Protein AF-A0A9Q9UMZ6-F1 (afdb_monomer)

Nearest PDB structures (foldseek):
  8jyw-assembly1_A  TM=4.041E-01  e=1.879E-01  Trichoplax adhaerens
  4rlc-assembly1_A  TM=1.511E-01  e=2.013E-01  Pseudomonas aeruginosa
  3qq2-assembly1_A-2  TM=2.548E-01  e=5.135E+00  Bordetella pertussis

Sequence (107 aa):
MKKLLIAAAVLAVSGAAFAASGTLSSSNSSSGGQTMAGVAGFGHFTATDSGAALGAAGAVAGGPGSGSISYTNHTQTSTVGGFGFGGAQAGGSSGANAGSVGWTYHH

Radius of gyration: 27.6 Å; Cα contacts (8 Å, |Δi|>4): 276; chains: 1; bounding box: 75×30×60 Å

Structure (mmCIF, N/CA/C/O backbone):
data_AF-A0A9Q9UMZ6-F1
#
_entry.id   AF-A0A9Q9UMZ6-F1
#
loop_
_atom_site.group_PDB
_atom_site.id
_atom_site.type_symbol
_atom_site.label_atom_id
_atom_site.label_alt_id
_atom_site.label_comp_id
_atom_site.label_asym_id
_atom_site.label_entity_id
_atom_site.label_seq_id
_atom_site.pdbx_PDB_ins_code
_atom_site.Cartn_x
_atom_site.Cartn_y
_atom_site.Cartn_z
_atom_site.occupancy
_atom_site.B_iso_or_equiv
_atom_site.auth_seq_id
_atom_site.auth_comp_id
_atom_site.auth_asym_id
_atom_site.auth_atom_id
_atom_site.pdbx_PDB_model_num
ATOM 1 N N . MET A 1 1 ? 51.422 -24.708 -28.842 1.00 49.88 1 MET A N 1
ATOM 2 C CA . MET A 1 1 ? 50.498 -24.355 -27.737 1.00 49.88 1 MET A CA 1
ATOM 3 C C . MET A 1 1 ? 50.142 -22.863 -27.654 1.00 49.88 1 MET A C 1
ATOM 5 O O . MET A 1 1 ? 49.038 -22.557 -27.239 1.00 49.88 1 MET A O 1
ATOM 9 N N . LYS A 1 2 ? 50.992 -21.924 -28.109 1.00 50.59 2 LYS A N 1
ATOM 10 C CA . LYS A 1 2 ? 50.693 -20.472 -28.059 1.00 50.59 2 LYS A CA 1
ATOM 11 C C . LYS A 1 2 ? 49.472 -20.039 -28.902 1.00 50.59 2 LYS A C 1
ATOM 13 O O . LYS A 1 2 ? 48.716 -19.177 -28.482 1.00 50.59 2 LYS A O 1
ATOM 18 N N . LYS A 1 3 ? 49.237 -20.680 -30.056 1.00 47.00 3 LYS A N 1
ATOM 19 C CA . LYS A 1 3 ? 48.111 -20.369 -30.964 1.00 47.00 3 LYS A CA 1
ATOM 20 C C . LYS A 1 3 ? 46.733 -20.748 -30.393 1.00 47.00 3 LYS A C 1
ATOM 22 O O . LYS A 1 3 ? 45.764 -20.048 -30.650 1.00 47.00 3 LYS A O 1
ATOM 27 N N . LEU A 1 4 ? 46.663 -21.816 -29.590 1.00 53.81 4 LEU A N 1
ATOM 28 C CA . LEU A 1 4 ? 45.422 -22.260 -28.938 1.00 53.81 4 LEU A CA 1
ATOM 29 C C . LEU A 1 4 ? 45.017 -21.324 -27.791 1.00 53.81 4 LEU A C 1
ATOM 31 O O . LEU A 1 4 ? 43.839 -21.036 -27.630 1.00 53.81 4 LEU A O 1
ATOM 35 N N . LEU A 1 5 ? 45.996 -20.792 -27.052 1.00 54.31 5 LEU A N 1
ATOM 36 C CA . LEU A 1 5 ? 45.752 -19.797 -26.003 1.00 54.31 5 LEU A CA 1
ATOM 37 C C . LEU A 1 5 ? 45.221 -18.474 -26.571 1.00 54.31 5 LEU A C 1
ATOM 39 O O . LEU A 1 5 ? 44.319 -17.882 -25.992 1.00 54.31 5 LEU A O 1
ATOM 43 N N . ILE A 1 6 ? 45.731 -18.041 -27.727 1.00 61.75 6 ILE A N 1
ATOM 44 C CA . ILE A 1 6 ? 45.245 -16.831 -28.406 1.00 61.75 6 ILE A CA 1
ATOM 45 C C . ILE A 1 6 ? 43.820 -17.041 -28.932 1.00 61.75 6 ILE A C 1
ATOM 47 O O . ILE A 1 6 ? 42.973 -16.179 -28.737 1.00 61.75 6 ILE A O 1
ATOM 51 N N . ALA A 1 7 ? 43.524 -18.194 -29.540 1.00 55.19 7 ALA A N 1
ATOM 52 C CA . ALA A 1 7 ? 42.178 -18.501 -30.023 1.00 55.19 7 ALA A CA 1
ATOM 53 C C . ALA A 1 7 ? 41.148 -18.556 -28.882 1.00 55.19 7 ALA A C 1
ATOM 55 O O . ALA A 1 7 ? 40.063 -18.004 -29.024 1.00 55.19 7 ALA A O 1
ATOM 56 N N . ALA A 1 8 ? 41.501 -19.147 -27.735 1.00 56.34 8 ALA A N 1
ATOM 57 C CA . ALA A 1 8 ? 40.640 -19.180 -26.554 1.00 56.34 8 ALA A CA 1
ATOM 58 C C . ALA A 1 8 ? 40.428 -17.786 -25.942 1.00 56.34 8 ALA A C 1
ATOM 60 O O . ALA A 1 8 ? 39.316 -17.459 -25.542 1.00 56.34 8 ALA A O 1
ATOM 61 N N . ALA A 1 9 ? 41.467 -16.946 -25.914 1.00 54.84 9 ALA A N 1
ATOM 62 C CA . ALA A 1 9 ? 41.355 -15.570 -25.441 1.00 54.84 9 ALA A CA 1
ATOM 63 C C . ALA A 1 9 ? 40.474 -14.717 -26.366 1.00 54.84 9 ALA A C 1
ATOM 65 O O . ALA A 1 9 ? 39.639 -13.963 -25.882 1.00 54.84 9 ALA A O 1
ATOM 66 N N . VAL A 1 10 ? 40.603 -14.874 -27.688 1.00 58.09 10 VAL A N 1
ATOM 67 C CA . VAL A 1 10 ? 39.743 -14.188 -28.663 1.00 58.09 10 VAL A CA 1
ATOM 68 C C . VAL A 1 10 ? 38.302 -14.681 -28.546 1.00 58.09 10 VAL A C 1
ATOM 70 O O . VAL A 1 10 ? 37.403 -13.855 -28.464 1.00 58.09 10 VAL A O 1
ATOM 73 N N . LEU A 1 11 ? 38.063 -15.992 -28.433 1.00 56.81 11 LEU A N 1
ATOM 74 C CA . LEU A 1 11 ? 36.710 -16.530 -28.249 1.00 56.81 11 LEU A CA 1
ATOM 75 C C . LEU A 1 11 ? 36.073 -16.069 -26.925 1.00 56.81 11 LEU A C 1
ATOM 77 O O . LEU A 1 11 ? 34.880 -15.783 -26.890 1.00 56.81 11 LEU A O 1
ATOM 81 N N . ALA A 1 12 ? 36.859 -15.966 -25.848 1.00 56.41 12 ALA A N 1
ATOM 82 C CA . ALA A 1 12 ? 36.399 -15.486 -24.545 1.00 56.41 12 ALA A CA 1
ATOM 83 C C . ALA A 1 12 ? 36.126 -13.971 -24.538 1.00 56.41 12 ALA A C 1
ATOM 85 O O . ALA A 1 12 ? 35.141 -13.533 -23.949 1.00 56.41 12 ALA A O 1
ATOM 86 N N . VAL A 1 13 ? 36.945 -13.173 -25.231 1.00 54.06 13 VAL A N 1
ATOM 87 C CA . VAL A 1 13 ? 36.735 -11.724 -25.397 1.00 54.06 13 VAL A CA 1
ATOM 88 C C . VAL A 1 13 ? 35.546 -11.440 -26.321 1.00 54.06 13 VAL A C 1
ATOM 90 O O . VAL A 1 13 ? 34.738 -10.565 -26.021 1.00 54.06 13 VAL A O 1
ATOM 93 N N . SER A 1 14 ? 35.367 -12.215 -27.394 1.00 50.75 14 SER A N 1
ATOM 94 C CA . SER A 1 14 ? 34.195 -12.129 -28.275 1.00 50.75 14 SER A CA 1
ATOM 95 C C . SER A 1 14 ? 32.912 -12.612 -27.589 1.00 50.75 14 SER A C 1
ATOM 97 O O . SER A 1 14 ? 31.864 -11.999 -27.765 1.00 50.75 14 SER A O 1
ATOM 99 N N . GLY A 1 15 ? 32.986 -13.657 -26.758 1.00 51.06 15 GLY A N 1
ATOM 100 C CA . GLY A 1 15 ? 31.858 -14.139 -25.954 1.00 51.06 15 GLY A CA 1
ATOM 101 C C . GLY A 1 15 ? 31.444 -13.163 -24.848 1.00 51.06 15 GLY A C 1
ATOM 102 O O . GLY A 1 15 ? 30.253 -12.969 -24.622 1.00 51.06 15 GLY A O 1
ATOM 103 N N . ALA A 1 16 ? 32.404 -12.488 -24.208 1.00 48.66 16 ALA A N 1
ATOM 104 C CA . ALA A 1 16 ? 32.133 -11.446 -23.216 1.00 48.66 16 ALA A CA 1
ATOM 105 C C . ALA A 1 16 ? 31.567 -10.160 -23.845 1.00 48.66 16 ALA A C 1
ATOM 107 O O . ALA A 1 16 ? 30.708 -9.522 -23.244 1.00 48.66 16 ALA A O 1
ATOM 108 N N . ALA A 1 17 ? 31.986 -9.804 -25.065 1.00 48.12 17 ALA A N 1
ATOM 109 C CA . ALA A 1 17 ? 31.409 -8.684 -25.813 1.00 48.12 17 ALA A CA 1
ATOM 110 C C . ALA A 1 17 ? 29.979 -8.981 -26.309 1.00 48.12 17 ALA A C 1
ATOM 112 O O . ALA A 1 17 ? 29.137 -8.090 -26.302 1.00 48.12 17 ALA A O 1
ATOM 113 N N . PHE A 1 18 ? 29.674 -10.235 -26.665 1.00 49.72 18 PHE A N 1
ATOM 114 C CA . PHE A 1 18 ? 28.316 -10.657 -27.033 1.00 49.72 18 PHE A CA 1
ATOM 115 C C . PHE A 1 18 ? 27.386 -10.762 -25.809 1.00 49.72 18 PHE A C 1
ATOM 117 O O . PHE A 1 18 ? 26.218 -10.395 -25.885 1.00 49.72 18 PHE A O 1
ATOM 124 N N . ALA A 1 19 ? 27.911 -11.171 -24.648 1.00 48.47 19 ALA A N 1
ATOM 125 C CA . ALA A 1 19 ? 27.186 -11.148 -23.372 1.00 48.47 19 ALA A CA 1
ATOM 126 C C . ALA A 1 19 ? 27.004 -9.729 -22.785 1.00 48.47 19 ALA A C 1
ATOM 128 O O . ALA A 1 19 ? 26.188 -9.543 -21.886 1.00 48.47 19 ALA A O 1
ATOM 129 N N . ALA A 1 20 ? 27.742 -8.735 -23.293 1.00 51.53 20 ALA A N 1
ATOM 130 C CA . ALA A 1 20 ? 27.639 -7.326 -22.908 1.00 51.53 20 ALA A CA 1
ATOM 131 C C . ALA A 1 20 ? 26.728 -6.492 -23.833 1.00 51.53 20 ALA A C 1
ATOM 133 O O . ALA A 1 20 ? 26.527 -5.303 -23.584 1.00 51.53 20 ALA A O 1
ATOM 134 N N . SER A 1 21 ? 26.163 -7.082 -24.891 1.00 59.91 21 SER A N 1
ATOM 135 C CA . SER A 1 21 ? 25.344 -6.372 -25.883 1.00 59.91 21 SER A CA 1
ATOM 136 C C . SER A 1 21 ? 23.872 -6.278 -25.442 1.00 59.91 21 SER A C 1
ATOM 138 O O . SER A 1 21 ? 22.953 -6.755 -26.107 1.00 59.91 21 SER A O 1
ATOM 140 N N . GLY A 1 22 ? 23.623 -5.696 -24.268 1.00 66.06 22 GLY A N 1
ATOM 141 C CA . GLY A 1 22 ? 22.268 -5.517 -23.751 1.00 66.06 22 GLY A CA 1
ATOM 142 C C . GLY A 1 22 ? 22.207 -4.849 -22.383 1.00 66.06 22 GLY A C 1
ATOM 143 O O . GLY A 1 22 ? 23.112 -4.989 -21.568 1.00 66.06 22 GLY A O 1
ATOM 144 N N . THR A 1 23 ? 21.128 -4.109 -22.122 1.00 78.00 23 THR A N 1
ATOM 145 C CA . THR A 1 23 ? 20.840 -3.529 -20.799 1.00 78.00 23 THR A CA 1
ATOM 146 C C . THR A 1 23 ? 19.630 -4.237 -20.210 1.00 78.00 23 THR A C 1
ATOM 148 O O . THR A 1 23 ? 18.603 -4.329 -20.873 1.00 78.00 23 THR A O 1
ATOM 151 N N . LEU A 1 24 ? 19.729 -4.708 -18.969 1.00 82.94 24 LEU A N 1
ATOM 152 C CA . LEU A 1 24 ? 18.602 -5.209 -18.181 1.00 82.94 24 LEU A CA 1
ATOM 153 C C . LEU A 1 24 ? 18.332 -4.214 -17.053 1.00 82.94 24 LEU A C 1
ATOM 155 O O . LEU A 1 24 ? 19.240 -3.856 -16.307 1.00 82.94 24 LEU A O 1
ATOM 159 N N . SER A 1 25 ? 17.089 -3.760 -16.944 1.00 85.19 25 SER A N 1
ATOM 160 C CA . SER A 1 25 ? 16.623 -2.876 -15.880 1.00 85.19 25 SER A CA 1
ATOM 161 C C . SER A 1 25 ? 15.456 -3.547 -15.177 1.00 85.19 25 SER A C 1
ATOM 163 O O . SER A 1 25 ? 14.543 -4.048 -15.828 1.00 85.19 25 SER A O 1
ATOM 165 N N . SER A 1 26 ? 15.477 -3.571 -13.852 1.00 87.50 26 SER A N 1
ATOM 166 C CA . SER A 1 26 ? 14.392 -4.118 -13.044 1.00 87.50 26 SER A CA 1
ATOM 167 C C . SER A 1 26 ? 14.101 -3.181 -11.890 1.00 87.50 26 SER A C 1
ATOM 169 O O . SER A 1 26 ? 15.031 -2.712 -11.232 1.00 87.50 26 SER A O 1
ATOM 171 N N . SER A 1 27 ? 12.821 -2.971 -11.617 1.00 88.50 27 SER A N 1
ATOM 172 C CA . SER A 1 27 ? 12.361 -2.143 -10.513 1.00 88.50 27 SER A CA 1
ATOM 173 C C . SER A 1 27 ? 11.279 -2.870 -9.740 1.00 88.50 27 SER A C 1
ATOM 175 O O . SER A 1 27 ? 10.366 -3.461 -10.315 1.00 88.50 27 SER A O 1
ATOM 177 N N . ASN A 1 28 ? 11.347 -2.765 -8.418 1.00 89.00 28 ASN A N 1
ATOM 178 C CA . ASN A 1 28 ? 10.309 -3.230 -7.515 1.00 89.00 28 ASN A CA 1
ATOM 179 C C . ASN A 1 28 ? 9.923 -2.098 -6.574 1.00 89.00 28 ASN A C 1
ATOM 181 O O . ASN A 1 28 ? 10.775 -1.357 -6.089 1.00 89.00 28 ASN A O 1
ATOM 185 N N . SER A 1 29 ? 8.628 -1.980 -6.317 1.00 88.19 29 SER A N 1
ATOM 186 C CA . SER A 1 29 ? 8.069 -0.981 -5.419 1.00 88.19 29 SER A CA 1
ATOM 187 C C . SER A 1 29 ? 7.009 -1.635 -4.554 1.00 88.19 29 SER A C 1
ATOM 189 O O . SER A 1 29 ? 6.115 -2.313 -5.059 1.00 88.19 29 SER A O 1
ATOM 191 N N . SER A 1 30 ? 7.142 -1.454 -3.248 1.00 89.62 30 SER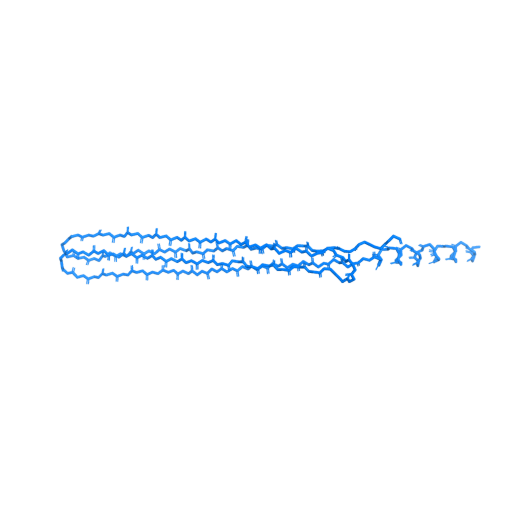 A N 1
ATOM 192 C CA . SER A 1 30 ? 6.212 -1.945 -2.240 1.00 89.62 30 SER A CA 1
ATOM 193 C C . SER A 1 30 ? 5.697 -0.746 -1.466 1.00 89.62 30 SER A C 1
ATOM 195 O O . SER A 1 30 ? 6.482 0.076 -0.997 1.00 89.62 30 SER A O 1
ATOM 197 N N . SER A 1 31 ? 4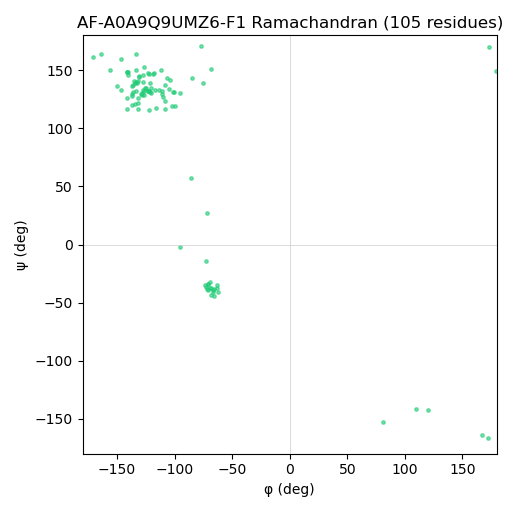.385 -0.664 -1.305 1.00 87.25 31 SER A N 1
ATOM 198 C CA . SER A 1 31 ? 3.741 0.307 -0.425 1.00 87.25 31 SER A CA 1
ATOM 199 C C . SER A 1 31 ? 2.815 -0.419 0.533 1.00 87.25 31 SER A C 1
ATOM 201 O O . SER A 1 31 ? 2.298 -1.489 0.211 1.00 87.25 31 SER A O 1
ATOM 203 N N . GLY A 1 32 ? 2.594 0.153 1.707 1.00 88.50 32 GLY A N 1
ATOM 204 C CA . GLY A 1 32 ? 1.665 -0.417 2.661 1.00 88.50 32 GLY A CA 1
ATOM 205 C C . GLY A 1 32 ? 1.678 0.289 4.003 1.00 88.50 32 GLY A C 1
ATOM 206 O O . GLY A 1 32 ? 2.542 1.121 4.275 1.00 88.50 32 GLY A O 1
ATOM 207 N N . GLY A 1 33 ? 0.702 -0.053 4.834 1.00 86.06 33 GLY A N 1
ATOM 208 C CA . GLY A 1 33 ? 0.512 0.538 6.148 1.00 86.06 33 GLY A CA 1
ATOM 209 C C . GLY A 1 33 ? -0.540 -0.205 6.962 1.00 86.06 33 GLY A C 1
ATOM 210 O O . GLY A 1 33 ? -1.343 -0.971 6.422 1.00 86.06 33 GLY A O 1
ATOM 211 N N . GLN A 1 34 ? -0.500 0.022 8.271 1.00 89.38 34 GLN A N 1
ATOM 212 C CA . GLN A 1 34 ? -1.526 -0.422 9.209 1.00 89.38 34 GLN A CA 1
ATOM 213 C C . GLN A 1 34 ? -2.409 0.775 9.545 1.00 89.38 34 GLN A C 1
ATOM 215 O O . GLN A 1 34 ? -1.893 1.848 9.864 1.00 89.38 34 GLN A O 1
ATOM 220 N N . THR A 1 35 ? -3.719 0.588 9.474 1.00 89.12 35 THR A N 1
ATOM 221 C CA . THR A 1 35 ? -4.713 1.591 9.853 1.00 89.12 35 THR A CA 1
ATOM 222 C C . THR A 1 35 ? -5.554 1.052 11.007 1.00 89.12 35 THR A C 1
ATOM 224 O O . THR A 1 35 ? -5.708 -0.161 11.183 1.00 89.12 35 THR A O 1
ATOM 227 N N . MET A 1 36 ? -5.998 1.957 11.876 1.00 88.75 36 MET A N 1
ATOM 228 C CA . MET A 1 36 ? -6.846 1.621 13.009 1.00 88.75 36 MET A CA 1
ATOM 229 C C . MET A 1 36 ? -7.807 2.769 13.302 1.00 88.75 36 MET A C 1
ATOM 231 O O . 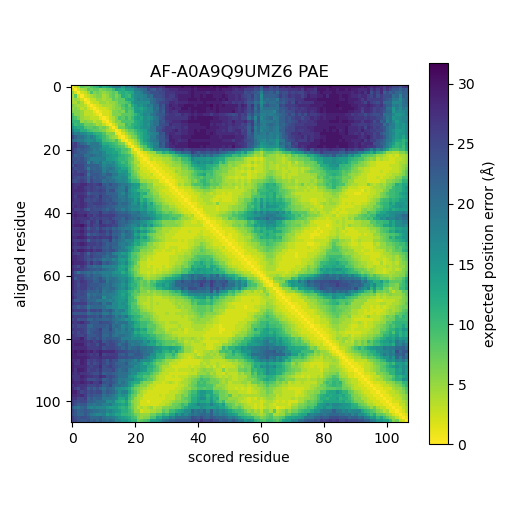MET A 1 36 ? -7.392 3.920 13.439 1.00 88.75 36 MET A O 1
ATOM 235 N N . ALA A 1 37 ? -9.075 2.424 13.492 1.00 89.81 37 ALA A N 1
ATOM 236 C CA . ALA A 1 37 ? -10.110 3.305 14.000 1.00 89.81 37 ALA A CA 1
ATOM 237 C C . ALA A 1 37 ? -10.691 2.704 15.282 1.00 89.81 37 ALA A C 1
ATOM 239 O O . ALA A 1 37 ? -11.061 1.531 15.321 1.00 89.81 37 ALA A O 1
ATOM 240 N N . GLY A 1 38 ? -10.780 3.509 16.337 1.00 89.25 38 GLY A N 1
ATOM 241 C CA . GLY A 1 38 ? -11.313 3.095 17.630 1.00 89.25 38 GLY A CA 1
ATOM 242 C C . GLY A 1 38 ? -12.291 4.124 18.175 1.00 89.25 38 GLY A C 1
ATOM 243 O O . GLY A 1 38 ? -12.054 5.326 18.081 1.00 89.25 38 GLY A O 1
ATOM 244 N N . VAL A 1 39 ? -13.382 3.650 18.765 1.00 88.38 39 VAL A N 1
ATOM 245 C CA . VAL A 1 39 ? -14.344 4.469 19.506 1.00 88.38 39 VAL A CA 1
ATOM 246 C C . VAL A 1 39 ? -14.679 3.765 20.816 1.00 88.38 39 VAL A C 1
ATOM 248 O O . VAL A 1 39 ? -14.832 2.546 20.839 1.00 88.38 39 VAL A O 1
ATOM 251 N N . ALA A 1 40 ? -14.785 4.518 21.908 1.00 89.75 40 ALA A N 1
ATOM 252 C CA . ALA A 1 40 ? -15.193 4.013 23.214 1.00 89.75 40 ALA A CA 1
ATOM 253 C C . ALA A 1 40 ? -16.179 4.992 23.851 1.00 89.75 40 ALA A C 1
ATOM 255 O O . ALA A 1 40 ? -15.976 6.205 23.790 1.00 89.75 40 ALA A O 1
ATOM 256 N N . GLY A 1 41 ? -17.250 4.479 24.452 1.00 85.44 41 GLY A N 1
ATOM 257 C CA . GLY A 1 41 ? -18.255 5.324 25.083 1.00 85.44 41 GLY A CA 1
ATOM 258 C C . GLY A 1 41 ? -19.542 4.593 25.445 1.00 85.44 41 GLY A C 1
ATOM 259 O O . GLY A 1 41 ? -19.600 3.365 25.498 1.00 85.44 41 GLY A O 1
ATOM 260 N N . PHE A 1 42 ? -20.579 5.385 25.706 1.00 85.00 42 PHE A N 1
ATOM 261 C CA . PHE A 1 42 ? -21.948 4.925 25.912 1.00 85.00 42 PHE A CA 1
ATOM 262 C C . PHE A 1 42 ? -22.804 5.310 24.703 1.00 85.00 42 PHE A C 1
ATOM 264 O O . PHE A 1 42 ? -22.712 6.438 24.222 1.00 85.00 42 PHE A O 1
ATOM 271 N N . GLY A 1 43 ? -23.661 4.405 24.236 1.00 85.81 43 GLY A N 1
ATOM 272 C CA . GLY A 1 43 ? -24.591 4.665 23.135 1.00 85.81 43 GLY A CA 1
ATOM 273 C C . GLY A 1 43 ? -24.375 3.733 21.948 1.00 85.81 43 GLY A C 1
ATOM 274 O O . GLY A 1 43 ? -24.138 2.545 22.141 1.00 85.81 43 GLY A O 1
ATOM 275 N N . HIS A 1 44 ? -24.516 4.262 20.732 1.00 89.12 44 HIS A N 1
ATOM 276 C CA . HIS A 1 44 ? -24.199 3.555 19.493 1.00 89.12 44 HIS A CA 1
ATOM 277 C C . HIS A 1 44 ? -22.839 4.016 18.990 1.00 89.12 44 HIS A C 1
ATOM 279 O O . HIS A 1 44 ? -22.593 5.218 18.880 1.00 89.12 44 HIS A O 1
ATOM 285 N N . PHE 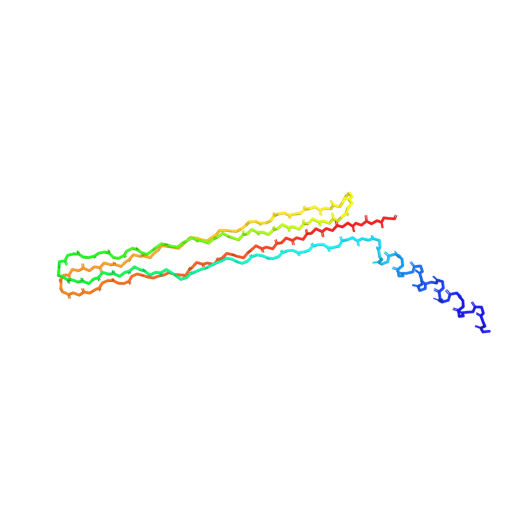A 1 45 ? -21.977 3.069 18.655 1.00 90.06 45 PHE A N 1
ATOM 286 C CA . PHE A 1 45 ? -20.655 3.366 18.133 1.00 90.06 45 PHE A CA 1
ATOM 287 C C . PHE A 1 45 ? -20.395 2.563 16.872 1.00 90.06 45 PHE A C 1
ATOM 289 O O . PHE A 1 45 ? -20.793 1.406 16.740 1.00 90.06 45 PHE A O 1
ATOM 296 N N . THR A 1 46 ? -19.677 3.189 15.950 1.00 90.06 46 THR A N 1
ATOM 297 C CA . THR A 1 46 ? -19.178 2.559 14.735 1.00 90.06 46 THR A CA 1
ATOM 298 C C . THR A 1 46 ? -17.748 3.032 14.532 1.00 90.06 46 THR A C 1
ATOM 300 O O . THR A 1 46 ? -17.498 4.230 14.423 1.00 90.06 46 THR A O 1
ATOM 303 N N . ALA A 1 47 ? -16.811 2.092 14.518 1.00 89.00 47 ALA A N 1
ATOM 304 C CA . ALA A 1 47 ? -15.446 2.310 14.083 1.00 89.00 47 ALA A CA 1
ATOM 305 C C . ALA A 1 47 ? -15.323 1.805 12.648 1.00 89.00 47 ALA A C 1
ATOM 307 O O . ALA A 1 47 ? -15.538 0.622 12.388 1.00 89.00 47 ALA A O 1
ATOM 308 N N . THR A 1 48 ? -14.971 2.699 11.730 1.00 90.69 48 THR A N 1
ATOM 309 C CA . THR A 1 48 ? -14.654 2.345 10.347 1.00 90.69 48 THR A CA 1
ATOM 310 C C . THR A 1 48 ? -13.202 2.684 10.098 1.00 90.69 48 THR A C 1
ATOM 312 O O . THR A 1 48 ? -12.812 3.846 10.182 1.00 90.69 48 THR A O 1
ATOM 315 N N . ASP A 1 49 ? -12.423 1.661 9.792 1.00 90.88 49 ASP A N 1
ATOM 316 C CA . ASP A 1 49 ? -11.041 1.782 9.379 1.00 90.88 49 ASP A CA 1
ATOM 317 C C . ASP A 1 49 ? -10.935 1.548 7.873 1.00 90.88 49 ASP A C 1
ATOM 319 O O . ASP A 1 49 ? -11.542 0.617 7.340 1.00 90.88 49 ASP A O 1
ATOM 323 N N . SER A 1 50 ? -10.192 2.405 7.174 1.00 88.94 50 SER A N 1
ATOM 324 C CA . SER A 1 50 ? -9.962 2.266 5.739 1.00 88.94 50 SER A CA 1
ATOM 325 C C . SER A 1 50 ? -8.535 2.652 5.390 1.00 88.94 50 SER A C 1
ATOM 327 O O . SER A 1 50 ? -8.098 3.767 5.671 1.00 88.94 50 SER A O 1
ATOM 329 N N . GLY A 1 51 ? -7.842 1.749 4.707 1.00 88.44 51 GLY A N 1
ATOM 330 C CA . GLY A 1 51 ? -6.487 1.947 4.210 1.00 88.44 51 GLY A CA 1
ATOM 331 C C . GLY A 1 51 ? -6.418 1.735 2.703 1.00 88.44 51 GLY A C 1
ATOM 332 O O . GLY A 1 51 ? -7.142 0.908 2.148 1.00 88.44 51 GLY A O 1
ATOM 333 N N . ALA A 1 52 ? -5.535 2.479 2.040 1.00 87.81 52 ALA A N 1
ATOM 334 C CA . ALA A 1 52 ? -5.205 2.290 0.633 1.00 87.81 52 ALA A CA 1
ATOM 335 C C . ALA A 1 52 ? -3.682 2.280 0.451 1.00 87.81 52 ALA A C 1
ATOM 337 O O . ALA A 1 52 ? -2.969 3.053 1.090 1.00 87.81 52 ALA A O 1
ATOM 338 N N . ALA A 1 53 ? -3.189 1.403 -0.420 1.00 88.06 53 ALA A N 1
ATOM 339 C CA . ALA A 1 53 ? -1.779 1.257 -0.752 1.00 88.06 53 ALA A CA 1
ATOM 340 C C . ALA A 1 53 ? -1.612 1.172 -2.274 1.00 88.06 53 ALA A C 1
ATOM 342 O O . ALA A 1 53 ? -2.302 0.394 -2.929 1.00 88.06 53 ALA A O 1
ATOM 343 N N . LEU A 1 54 ? -0.679 1.952 -2.827 1.00 90.12 54 LEU A N 1
ATOM 344 C CA . LEU A 1 54 ? -0.359 1.996 -4.255 1.00 90.12 54 LEU A CA 1
ATOM 345 C C . LEU A 1 54 ? 1.121 1.667 -4.479 1.00 90.12 54 LEU A C 1
ATOM 347 O O . LEU A 1 54 ? 2.005 2.424 -4.082 1.00 90.12 54 LEU A O 1
ATOM 351 N N . GLY A 1 55 ? 1.392 0.558 -5.161 1.00 88.31 55 GLY A N 1
ATOM 352 C CA . GLY A 1 55 ? 2.725 0.210 -5.648 1.00 88.31 55 GLY A CA 1
ATOM 353 C C . GLY A 1 55 ? 2.889 0.648 -7.100 1.00 88.31 55 GLY A C 1
ATOM 354 O O . GLY A 1 55 ? 2.049 0.324 -7.938 1.00 88.31 55 GLY A O 1
ATOM 355 N N . ALA A 1 56 ? 3.977 1.350 -7.411 1.00 89.25 56 ALA A N 1
ATOM 356 C CA . ALA A 1 56 ? 4.323 1.745 -8.775 1.00 89.25 56 ALA A CA 1
ATOM 357 C C . ALA A 1 56 ? 5.803 1.467 -9.037 1.00 89.25 56 ALA A C 1
ATOM 359 O O . ALA A 1 56 ? 6.666 1.996 -8.337 1.00 89.25 56 ALA A O 1
ATOM 360 N N . ALA A 1 57 ? 6.094 0.637 -10.036 1.00 90.50 57 ALA A N 1
ATOM 361 C CA . ALA A 1 57 ? 7.452 0.285 -10.428 1.00 90.50 57 ALA A CA 1
ATOM 362 C C . ALA A 1 57 ? 7.644 0.537 -11.924 1.00 90.50 57 ALA A C 1
ATOM 364 O O . ALA A 1 57 ? 6.880 0.031 -12.745 1.00 90.50 57 ALA A O 1
ATOM 365 N N . GLY A 1 58 ? 8.699 1.260 -12.297 1.00 89.12 58 GLY A N 1
ATOM 366 C CA . GLY A 1 58 ? 9.072 1.509 -13.692 1.00 89.12 58 GLY A CA 1
ATOM 367 C C . GLY A 1 58 ? 10.493 1.040 -13.977 1.00 89.12 58 GLY A C 1
ATOM 368 O O . GLY A 1 58 ? 11.402 1.358 -13.213 1.00 89.12 58 GLY A O 1
ATOM 369 N N . ALA A 1 59 ? 10.683 0.307 -15.068 1.00 88.12 59 ALA A N 1
ATOM 370 C CA . ALA A 1 59 ? 11.981 -0.154 -15.535 1.00 88.12 59 ALA A CA 1
ATOM 371 C C . ALA A 1 59 ? 12.171 0.262 -16.994 1.00 88.12 59 ALA A C 1
ATOM 373 O O . ALA A 1 59 ? 11.285 0.065 -17.826 1.00 88.12 59 ALA A O 1
ATOM 374 N N . VAL A 1 60 ? 13.325 0.846 -17.308 1.00 86.12 60 VAL A N 1
ATOM 375 C CA . VAL A 1 60 ? 13.666 1.313 -18.657 1.00 86.12 60 VAL A CA 1
ATOM 376 C C . VAL A 1 60 ? 15.058 0.803 -18.987 1.00 86.12 60 VAL A C 1
ATOM 378 O O . VAL A 1 60 ? 16.008 1.079 -18.254 1.00 86.12 60 VAL A O 1
ATOM 381 N N . ALA A 1 61 ? 15.179 0.038 -20.069 1.00 82.38 61 ALA A N 1
ATOM 382 C CA . ALA A 1 61 ? 16.479 -0.365 -20.583 1.00 82.38 61 ALA A CA 1
ATOM 383 C C . ALA A 1 61 ? 17.062 0.723 -21.502 1.00 82.38 61 ALA A C 1
ATOM 385 O O . 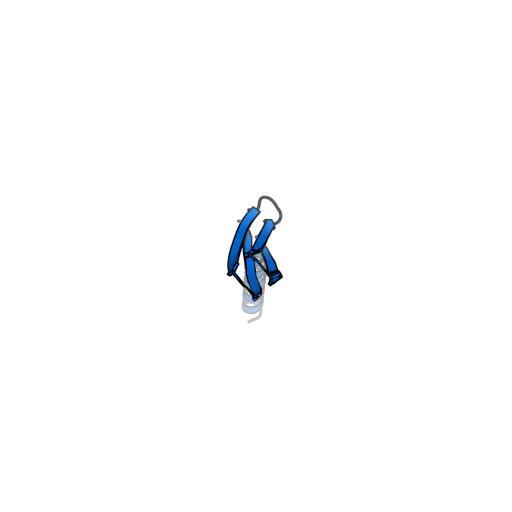ALA A 1 61 ? 16.327 1.411 -22.208 1.00 82.38 61 ALA A O 1
ATOM 386 N N . GLY A 1 62 ? 18.383 0.918 -21.458 1.00 72.50 62 GLY A N 1
ATOM 387 C CA . GLY A 1 62 ? 19.067 1.969 -22.218 1.00 72.50 62 GLY A CA 1
ATOM 388 C C . GLY A 1 62 ? 19.060 1.730 -23.735 1.00 72.50 62 GLY A C 1
ATOM 389 O O . GLY A 1 62 ? 19.063 0.584 -24.188 1.00 72.50 62 GLY A O 1
ATOM 390 N N . GLY A 1 63 ? 19.086 2.811 -24.525 1.00 72.19 63 GLY A N 1
ATOM 391 C CA . GLY A 1 63 ? 19.055 2.754 -25.996 1.00 72.19 63 GLY A CA 1
ATOM 392 C C . GLY A 1 63 ? 17.634 2.567 -26.565 1.00 72.19 63 GLY A C 1
ATOM 393 O O . GLY A 1 63 ? 16.678 2.973 -25.910 1.00 72.19 63 GLY A O 1
ATOM 394 N N . PRO A 1 64 ? 17.450 1.959 -27.757 1.00 71.62 64 PRO A N 1
ATOM 395 C CA . P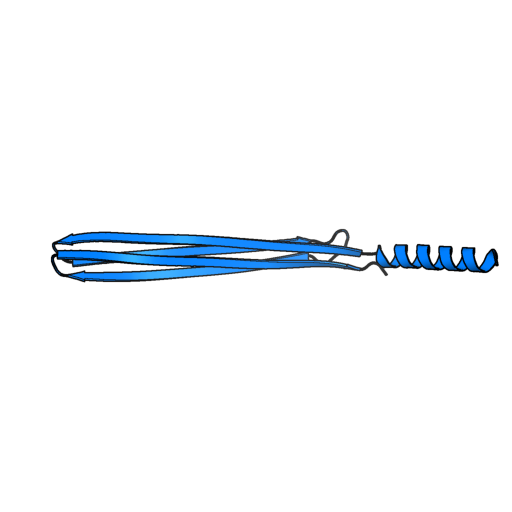RO A 1 64 ? 16.130 1.634 -28.332 1.00 71.62 64 PRO A CA 1
ATOM 396 C C . PRO A 1 64 ? 15.418 0.464 -27.606 1.00 71.62 64 PRO A C 1
ATOM 398 O O . PRO A 1 64 ? 14.660 -0.287 -28.214 1.00 71.62 64 PRO A O 1
ATOM 401 N N . GLY A 1 65 ? 15.716 0.269 -26.320 1.00 72.69 65 GLY A N 1
ATOM 402 C CA . GLY A 1 65 ? 15.274 -0.855 -25.504 1.00 72.69 65 GLY A CA 1
ATOM 403 C C . GLY A 1 65 ? 13.826 -0.779 -25.035 1.00 72.69 65 GLY A C 1
ATOM 404 O O . GLY A 1 65 ? 13.150 0.242 -25.150 1.00 72.69 65 GLY A O 1
ATOM 405 N N . SER A 1 66 ? 13.358 -1.881 -24.452 1.00 80.38 66 SER A N 1
ATOM 406 C CA . SER A 1 66 ? 12.024 -1.976 -23.866 1.00 80.38 66 SER A CA 1
ATOM 407 C C . SER A 1 66 ? 11.949 -1.234 -22.529 1.00 80.38 66 SER A C 1
ATOM 409 O O . SER A 1 66 ? 12.829 -1.357 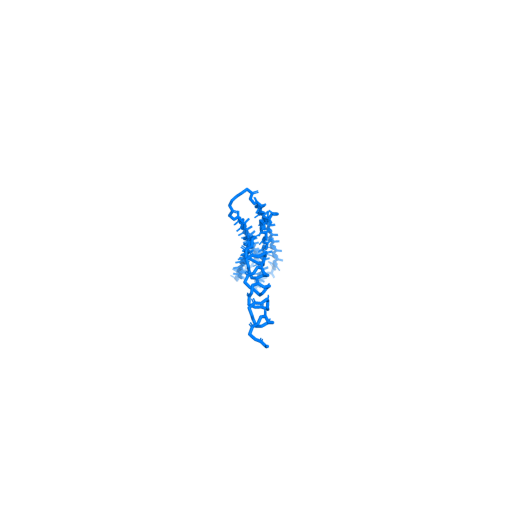-21.673 1.00 80.38 66 SER A O 1
ATOM 411 N N . GLY A 1 67 ? 10.838 -0.531 -22.315 1.00 86.19 67 GLY A N 1
ATOM 412 C CA . GLY A 1 67 ? 10.417 -0.032 -21.009 1.00 86.19 67 GLY A CA 1
ATOM 413 C C . GLY A 1 67 ? 9.158 -0.751 -20.535 1.00 86.19 67 GLY A C 1
ATOM 414 O O . GLY A 1 67 ? 8.339 -1.175 -21.349 1.00 86.19 67 GLY A O 1
ATOM 415 N N . SER A 1 68 ? 8.990 -0.895 -19.225 1.00 86.50 68 SER A N 1
ATOM 416 C CA . SER A 1 68 ? 7.741 -1.369 -18.634 1.00 86.50 68 SER A CA 1
ATOM 417 C C . SER A 1 68 ? 7.419 -0.609 -17.356 1.00 86.50 68 SER A C 1
ATOM 419 O O . SER A 1 68 ? 8.299 -0.200 -16.596 1.00 86.50 68 SER A O 1
ATOM 421 N N . ILE A 1 69 ? 6.125 -0.403 -17.130 1.00 88.69 69 ILE A N 1
ATOM 422 C CA . ILE A 1 69 ? 5.600 0.209 -15.916 1.00 88.69 69 ILE A CA 1
ATOM 423 C C . ILE A 1 69 ? 4.506 -0.709 -15.391 1.00 88.69 69 ILE A C 1
ATOM 425 O O . ILE A 1 69 ? 3.617 -1.108 -16.140 1.00 88.69 69 ILE A O 1
ATOM 429 N N . SER A 1 70 ? 4.584 -1.041 -14.107 1.00 88.06 70 SER A N 1
ATOM 430 C CA . SER A 1 70 ? 3.576 -1.833 -13.417 1.00 88.06 70 SER A CA 1
ATOM 431 C C . SER A 1 70 ? 3.014 -1.050 -12.245 1.00 88.06 70 SER A C 1
ATOM 433 O O . SER A 1 70 ? 3.754 -0.417 -11.486 1.00 88.06 70 SER A O 1
ATOM 435 N N . TYR A 1 71 ? 1.701 -1.163 -12.076 1.00 91.25 71 TYR A N 1
ATOM 436 C CA . TYR A 1 71 ? 0.961 -0.599 -10.961 1.00 91.25 71 TYR A CA 1
ATOM 437 C C . TYR A 1 71 ? 0.216 -1.706 -10.236 1.00 91.25 71 TYR A C 1
ATOM 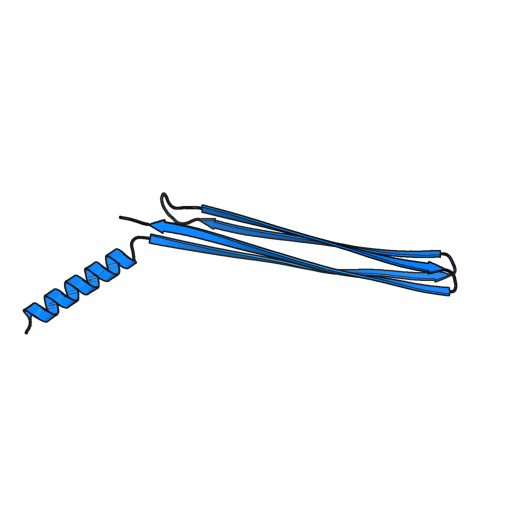439 O O . TYR A 1 71 ? -0.270 -2.651 -10.852 1.00 91.25 71 TYR A O 1
ATOM 447 N N . THR A 1 72 ? 0.089 -1.559 -8.929 1.00 90.44 72 THR A N 1
ATOM 448 C CA . THR A 1 72 ? -0.852 -2.342 -8.140 1.00 90.44 72 THR A CA 1
ATOM 449 C C . THR A 1 72 ? -1.471 -1.456 -7.079 1.00 90.44 72 THR A C 1
ATOM 451 O O . THR A 1 72 ? -0.836 -0.533 -6.570 1.00 90.44 72 THR A O 1
ATOM 454 N N . ASN A 1 73 ? -2.717 -1.746 -6.742 1.00 91.06 73 ASN A N 1
ATOM 455 C CA . ASN A 1 73 ? -3.454 -1.056 -5.702 1.00 91.06 73 ASN A CA 1
ATOM 456 C C . ASN A 1 73 ? -4.090 -2.095 -4.784 1.00 91.06 73 ASN A C 1
ATOM 458 O O . ASN A 1 73 ? -4.555 -3.137 -5.244 1.00 91.06 73 ASN A O 1
ATOM 462 N N . HIS A 1 74 ? -4.139 -1.782 -3.500 1.00 91.56 74 HIS A N 1
ATOM 463 C CA . HIS A 1 74 ? -4.902 -2.524 -2.520 1.00 91.56 74 HIS A CA 1
ATOM 464 C C . HIS A 1 74 ? -5.642 -1.544 -1.619 1.00 91.56 74 HIS A C 1
ATOM 466 O O . HIS A 1 74 ? -5.055 -0.596 -1.099 1.00 91.56 74 HIS A O 1
ATOM 472 N N . THR A 1 75 ? -6.933 -1.779 -1.421 1.00 89.81 75 THR A N 1
ATOM 473 C CA . THR A 1 75 ? -7.770 -0.997 -0.513 1.00 89.81 75 THR A CA 1
ATOM 474 C C . THR A 1 75 ? -8.494 -1.960 0.408 1.00 89.81 75 THR A C 1
ATOM 476 O O . THR A 1 75 ? -9.084 -2.934 -0.057 1.00 89.81 75 THR A O 1
ATOM 479 N N . GLN A 1 76 ? -8.434 -1.695 1.707 1.00 86.75 76 GLN A N 1
ATOM 480 C CA . GLN A 1 76 ? -9.065 -2.519 2.728 1.00 86.75 76 GLN A CA 1
ATOM 481 C C . GLN A 1 76 ? -9.933 -1.624 3.604 1.00 86.75 76 GLN A C 1
ATOM 483 O O . GLN A 1 76 ? -9.493 -0.558 4.030 1.00 86.75 76 GLN A O 1
ATOM 488 N N . THR A 1 77 ? -11.161 -2.064 3.862 1.00 91.62 77 THR A N 1
ATOM 489 C CA . THR A 1 77 ? -12.101 -1.384 4.751 1.00 91.62 77 THR A CA 1
ATOM 490 C C . THR A 1 77 ? -12.632 -2.381 5.768 1.00 91.62 77 THR A C 1
ATOM 492 O O . THR A 1 77 ? -13.099 -3.462 5.407 1.00 91.62 77 THR A O 1
ATOM 495 N N . SER A 1 78 ? -12.551 -2.021 7.042 1.00 89.50 78 SER A N 1
ATOM 496 C CA . SER A 1 78 ? -13.062 -2.800 8.162 1.00 89.50 78 SER A CA 1
ATOM 497 C C . SER A 1 78 ? -14.014 -1.932 8.970 1.00 89.50 78 SER A C 1
ATOM 499 O O . SER A 1 78 ? -13.721 -0.770 9.250 1.00 89.50 78 SER A O 1
ATOM 501 N N . THR A 1 79 ? -15.166 -2.478 9.341 1.00 89.81 79 THR A N 1
ATOM 502 C CA . THR A 1 79 ? -16.170 -1.753 10.119 1.00 89.81 79 THR A CA 1
ATOM 503 C C . THR A 1 79 ? -16.624 -2.617 11.277 1.00 89.81 79 THR A C 1
ATOM 505 O O . THR A 1 79 ? -17.063 -3.749 11.086 1.00 89.81 79 THR A O 1
ATOM 508 N N . VAL A 1 80 ? -16.530 -2.068 12.483 1.00 88.94 80 VAL A N 1
ATOM 509 C CA . VAL A 1 80 ? -16.975 -2.710 13.718 1.00 88.94 80 VAL A CA 1
ATOM 510 C C . VAL A 1 80 ? -17.932 -1.761 14.422 1.00 88.94 80 VAL A C 1
ATOM 512 O O . VAL A 1 80 ? -17.672 -0.563 14.516 1.00 88.94 80 VAL A O 1
ATOM 515 N N . GLY A 1 81 ? -19.053 -2.282 14.911 1.00 89.44 81 GLY A N 1
ATOM 516 C CA . GLY A 1 81 ? -20.071 -1.494 15.597 1.00 89.44 81 GLY A CA 1
ATOM 517 C C . GLY A 1 81 ? -20.547 -2.154 16.881 1.00 89.44 81 GLY A C 1
ATOM 518 O O . GLY A 1 81 ? -20.323 -3.343 17.105 1.00 89.44 81 GLY A O 1
ATOM 519 N N . GLY A 1 82 ? -21.209 -1.369 17.725 1.00 84.38 82 GLY A N 1
ATOM 520 C CA . GLY A 1 82 ? -21.759 -1.841 18.987 1.00 84.38 82 GLY A CA 1
ATOM 521 C C . GLY A 1 82 ? -22.778 -0.877 19.585 1.00 84.38 82 GLY A C 1
ATOM 522 O O . GLY A 1 82 ? -22.864 0.289 19.201 1.00 84.38 82 GLY A O 1
ATOM 523 N N . PHE A 1 83 ? -23.546 -1.394 20.541 1.00 84.25 83 PHE A N 1
ATOM 524 C CA . PHE A 1 83 ? -24.506 -0.646 21.349 1.00 84.25 83 PHE A CA 1
ATOM 525 C C . PHE A 1 83 ? -24.243 -0.905 22.838 1.00 84.25 83 PHE A C 1
ATOM 527 O O . PHE A 1 83 ? -23.890 -2.022 23.215 1.00 84.25 83 PHE A O 1
ATOM 534 N N . GLY A 1 84 ? -24.465 0.096 23.692 1.00 78.38 84 GLY A N 1
ATOM 535 C CA . GLY A 1 84 ? -24.355 -0.031 25.151 1.00 78.38 84 GLY A CA 1
ATOM 536 C C . GLY A 1 84 ? -23.147 0.712 25.717 1.00 78.38 84 GLY A C 1
ATOM 537 O O . GLY A 1 84 ? -22.854 1.814 25.267 1.00 78.38 84 GLY A O 1
ATOM 538 N N . PHE A 1 85 ? -22.472 0.141 26.718 1.00 78.44 85 PHE A N 1
ATOM 539 C CA . PHE A 1 85 ? -21.181 0.627 27.220 1.00 78.44 85 PHE A CA 1
ATOM 540 C C . PHE A 1 85 ? -20.073 -0.267 26.681 1.00 78.44 85 PHE A C 1
ATOM 542 O O . PHE A 1 85 ? -20.077 -1.470 26.940 1.00 78.44 85 PHE A O 1
ATOM 549 N N . GLY A 1 86 ? -19.141 0.296 25.924 1.00 81.06 86 GLY A N 1
ATOM 550 C CA . GLY A 1 86 ? -18.068 -0.496 25.342 1.00 81.06 86 GLY A CA 1
ATOM 551 C C . GLY A 1 86 ? -17.220 0.286 24.356 1.00 81.06 86 GLY A C 1
ATOM 552 O O . GLY A 1 86 ? -17.280 1.515 24.292 1.00 81.06 86 GLY A O 1
ATOM 553 N N . GLY A 1 87 ? -16.420 -0.448 23.589 1.00 85.31 87 GLY A N 1
ATOM 554 C CA . GLY A 1 87 ? -15.639 0.102 22.493 1.00 85.31 87 GLY A CA 1
ATOM 555 C C . GLY A 1 87 ? -15.761 -0.743 21.234 1.00 85.31 87 GLY A C 1
ATOM 556 O O . GLY A 1 87 ? -15.970 -1.953 21.302 1.00 85.31 87 GLY A O 1
ATOM 557 N N . ALA A 1 88 ? -15.634 -0.089 20.087 1.00 85.12 88 ALA A N 1
ATOM 558 C CA . ALA A 1 88 ? -15.489 -0.727 18.791 1.00 85.12 88 ALA A CA 1
ATOM 559 C C . ALA A 1 88 ? -14.124 -0.343 18.226 1.00 85.12 88 ALA A C 1
ATOM 561 O O . ALA A 1 88 ? -13.749 0.830 18.244 1.00 85.12 88 ALA A O 1
ATOM 562 N N . GLN A 1 89 ? -13.386 -1.331 17.734 1.00 87.19 89 GLN A N 1
ATOM 563 C CA . GLN A 1 89 ? -12.088 -1.117 17.116 1.00 87.19 89 GLN A CA 1
ATOM 564 C C . GLN A 1 89 ? -12.053 -1.869 15.794 1.00 87.19 89 GLN A C 1
ATOM 566 O O . GLN A 1 89 ? -12.163 -3.092 15.763 1.00 87.19 89 GLN A O 1
ATOM 571 N N . ALA A 1 90 ? -11.924 -1.116 14.711 1.00 87.75 90 ALA A N 1
ATOM 572 C CA . ALA A 1 90 ? -11.671 -1.636 13.385 1.00 87.75 90 ALA A CA 1
ATOM 573 C C . ALA A 1 90 ? -10.203 -1.386 13.047 1.00 87.75 90 ALA A C 1
ATOM 575 O O . ALA A 1 90 ? -9.635 -0.352 13.395 1.00 87.75 90 ALA A O 1
ATOM 576 N N . GLY A 1 91 ? -9.578 -2.345 12.386 1.00 88.94 91 GLY A N 1
ATOM 577 C CA . GLY A 1 91 ? -8.216 -2.212 11.902 1.00 88.94 91 GLY A CA 1
ATOM 578 C C . GLY A 1 91 ? -8.055 -2.962 10.598 1.00 88.94 91 GLY A C 1
ATOM 579 O O . GLY A 1 91 ? -8.846 -3.859 10.283 1.00 88.94 91 GLY A O 1
ATOM 580 N N . GLY A 1 92 ? -7.022 -2.585 9.866 1.00 87.06 92 GLY A N 1
ATOM 581 C CA . GLY A 1 92 ? -6.773 -3.079 8.531 1.00 87.06 92 GLY A CA 1
ATOM 582 C C . GLY A 1 92 ? -5.304 -2.970 8.175 1.00 87.06 92 GLY A C 1
ATOM 583 O O . GLY A 1 92 ? -4.579 -2.083 8.628 1.00 87.06 92 GLY A O 1
ATOM 584 N N . SER A 1 93 ? -4.868 -3.897 7.329 1.00 87.94 93 SER A N 1
ATOM 585 C CA . SER A 1 93 ? -3.559 -3.827 6.693 1.00 87.94 93 SER A CA 1
ATOM 586 C C . SER A 1 93 ? -3.758 -3.627 5.204 1.00 87.94 93 SER A C 1
ATOM 588 O O . SER A 1 93 ? -4.583 -4.301 4.585 1.00 87.94 93 SER A O 1
ATOM 590 N N . SER A 1 94 ? -3.021 -2.682 4.629 1.00 87.50 94 SER A N 1
ATOM 591 C CA . SER A 1 94 ? -2.973 -2.505 3.184 1.00 87.50 94 SER A CA 1
ATOM 592 C C . SER A 1 94 ? -1.554 -2.659 2.675 1.00 87.50 94 SER A C 1
ATOM 594 O O . SER A 1 94 ? -0.633 -2.109 3.272 1.00 87.50 94 SER A O 1
ATOM 596 N N . GLY A 1 95 ? -1.378 -3.403 1.582 1.00 88.88 95 GLY A N 1
ATOM 597 C CA . GLY A 1 95 ? -0.079 -3.627 0.959 1.00 88.88 95 GLY A CA 1
ATOM 598 C C . GLY A 1 95 ? -0.211 -3.830 -0.546 1.00 88.88 95 GLY A C 1
ATOM 599 O O . GLY A 1 95 ? -1.113 -4.532 -0.996 1.00 88.88 95 GLY A O 1
ATOM 600 N N . ALA A 1 96 ? 0.672 -3.211 -1.324 1.00 88.38 96 ALA A N 1
ATOM 601 C CA . ALA A 1 96 ? 0.660 -3.286 -2.776 1.00 88.38 96 ALA A CA 1
ATOM 602 C C . ALA A 1 96 ? 2.098 -3.361 -3.321 1.00 88.38 96 ALA A C 1
ATOM 604 O O . ALA A 1 96 ? 2.875 -2.415 -3.169 1.00 88.38 96 ALA A O 1
ATOM 605 N N . ASN A 1 97 ? 2.425 -4.481 -3.979 1.00 89.12 97 ASN A N 1
ATOM 606 C CA . ASN A 1 97 ? 3.727 -4.756 -4.596 1.00 89.12 97 ASN A CA 1
ATOM 607 C C . ASN A 1 97 ? 3.672 -4.712 -6.131 1.00 89.12 97 ASN A C 1
ATOM 609 O O . ASN A 1 97 ? 3.006 -5.535 -6.757 1.00 89.12 97 ASN A O 1
ATOM 613 N N . ALA A 1 98 ? 4.401 -3.779 -6.737 1.00 89.00 98 ALA A N 1
ATOM 614 C CA . ALA A 1 98 ? 4.594 -3.691 -8.181 1.00 89.00 98 ALA A CA 1
ATOM 615 C C . ALA A 1 98 ? 6.015 -4.126 -8.553 1.00 89.00 98 ALA A C 1
ATOM 617 O O . ALA A 1 98 ? 6.977 -3.820 -7.844 1.00 89.00 98 ALA A O 1
ATOM 618 N N . GLY A 1 99 ? 6.151 -4.803 -9.692 1.00 90.06 99 GLY A N 1
ATOM 619 C CA . GLY A 1 99 ? 7.436 -5.157 -10.287 1.00 90.06 99 GLY A CA 1
ATOM 620 C C . GLY A 1 99 ? 7.424 -4.882 -11.785 1.00 90.06 99 GLY A C 1
ATOM 621 O O . GLY A 1 99 ? 6.418 -5.122 -12.447 1.00 90.06 99 GLY A O 1
ATOM 622 N N . SER A 1 100 ? 8.525 -4.370 -12.318 1.00 85.94 100 SER A N 1
ATOM 623 C CA . SER A 1 100 ? 8.694 -4.100 -13.746 1.00 85.94 100 SER A CA 1
ATOM 624 C C . SER A 1 100 ? 10.099 -4.462 -14.211 1.00 85.94 100 SER A C 1
ATOM 626 O O . SER A 1 100 ? 11.064 -4.396 -13.449 1.00 85.94 100 SER A O 1
ATOM 628 N N . VAL A 1 101 ? 10.200 -4.883 -15.473 1.00 87.56 101 VAL A N 1
ATOM 629 C CA . VAL A 1 101 ? 11.450 -5.307 -16.116 1.00 87.56 101 VAL A CA 1
ATOM 630 C C . VAL A 1 101 ? 11.520 -4.736 -17.531 1.00 87.56 101 VAL A C 1
ATOM 632 O O . VAL A 1 101 ? 10.578 -4.867 -18.312 1.00 87.56 101 VAL A O 1
ATOM 635 N N . GLY A 1 102 ? 12.634 -4.097 -17.863 1.00 85.25 102 GLY A N 1
ATOM 636 C CA . GLY A 1 102 ? 12.982 -3.633 -19.201 1.00 85.25 102 GLY A CA 1
ATOM 637 C C . GLY A 1 102 ? 14.256 -4.320 -19.677 1.00 85.25 102 GLY A C 1
ATOM 638 O O . GLY A 1 102 ? 15.147 -4.618 -18.879 1.00 85.25 102 GLY A O 1
ATOM 639 N N . TRP A 1 103 ? 14.356 -4.569 -20.979 1.00 83.38 103 TRP A N 1
ATOM 640 C CA . TRP A 1 103 ? 15.532 -5.189 -21.585 1.00 83.38 103 TRP A CA 1
ATOM 641 C C . TRP A 1 103 ? 15.853 -4.571 -22.949 1.00 83.38 103 TRP A C 1
ATOM 643 O O . TRP A 1 103 ? 14.956 -4.154 -23.684 1.00 83.38 103 TRP A O 1
ATOM 653 N N . THR A 1 104 ? 17.139 -4.533 -23.286 1.00 82.50 104 THR A N 1
ATOM 654 C CA . THR A 1 104 ? 17.656 -4.206 -24.621 1.00 82.50 104 THR A CA 1
ATOM 655 C C . THR A 1 104 ? 18.495 -5.378 -25.099 1.00 82.50 104 THR A C 1
ATOM 657 O O . THR A 1 104 ? 19.354 -5.846 -24.354 1.00 82.50 104 THR A O 1
ATOM 660 N N . TYR A 1 105 ? 18.274 -5.818 -26.335 1.00 71.12 105 TYR A N 1
ATOM 661 C CA . TYR A 1 105 ? 19.151 -6.750 -27.040 1.00 71.12 105 TYR A CA 1
ATOM 662 C C . TYR A 1 105 ? 19.838 -6.003 -28.181 1.00 71.12 105 TYR A C 1
ATOM 664 O O . TYR A 1 105 ? 19.173 -5.306 -28.945 1.00 71.12 105 TYR A O 1
ATOM 672 N N . HIS A 1 106 ? 21.152 -6.152 -28.300 1.00 65.75 106 HIS A N 1
ATOM 673 C CA . HIS A 1 106 ? 21.907 -5.715 -29.469 1.00 65.75 106 HIS A CA 1
ATOM 674 C C . HIS A 1 106 ? 22.341 -6.962 -30.248 1.00 65.75 106 HIS A C 1
ATOM 676 O O . HIS A 1 106 ? 22.943 -7.872 -29.677 1.00 65.75 106 HIS A O 1
ATOM 682 N N . HIS A 1 107 ? 21.966 -7.010 -31.527 1.00 59.38 107 HIS A N 1
ATOM 683 C CA . HIS A 1 107 ? 22.271 -8.100 -32.458 1.00 59.38 107 HIS A CA 1
ATOM 684 C C . HIS A 1 107 ? 23.657 -7.924 -33.077 1.00 59.38 107 HIS A C 1
ATOM 686 O O . HIS A 1 107 ? 24.001 -6.760 -33.393 1.00 59.38 107 HIS A O 1
#

Secondary structure (DSSP, 8-state):
-HHHHHHHHHHHHHHHHHHTS--EEEEEEEEEEEEEEEEEEEEEEEEEEEEEEEEEEEEE-SSS--EEEEEEEEEEEEEEEEEEEEEEEEEEEEEEEEEEEEE----

pLDDT: mean 79.35, std 14.19, range [47.0, 91.62]

Mean predicted aligned error: 12.27 Å

Solvent-accessible surface area (backbone atoms only — not comparable to full-atom values): 5572 Å² total; per-residue (Å²): 115,71,68,59,56,51,52,53,50,52,53,50,52,53,49,51,53,62,74,58,36,52,32,80,24,72,26,74,25,75,29,60,52,78,39,72,21,73,43,73,52,76,48,80,49,73,9,66,14,72,35,74,14,66,7,64,10,65,10,62,15,65,80,101,31,39,64,30,74,27,73,31,72,27,74,32,74,28,74,27,65,51,76,48,81,51,69,24,68,12,55,40,70,16,59,11,72,11,60,20,60,11,45,23,83,59,133

Organism: NCBI:txid488730

Foldseek 3Di:
DVVVVVVVVVVVVVVVVQVVQKFKWKWKWKWKDKW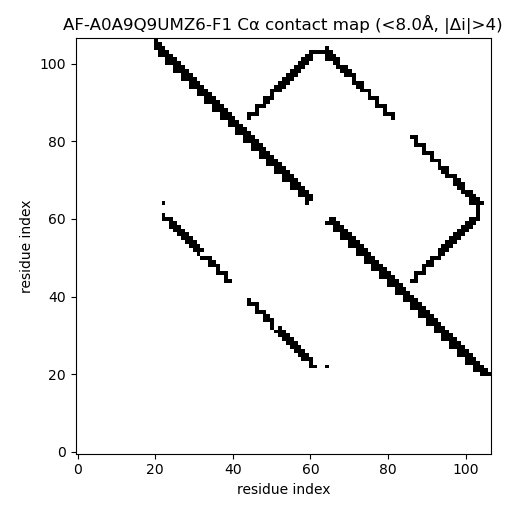KFKDFDAAKDKTKTKDKTKTKIKTEIPDPKDIDIWIWMWMDMFMFIDHGGTMTMTMDMTMTMTMIMIMDGDD